Protein AF-A0A519PZF6-F1 (afdb_monomer_lite)

Sequence (69 aa):
MTDMLQMGRRARAAATALAASSAETRSQALTALARRLGEAEAAILAANAEDVARGEANGMAAAMIDRLR

pLDDT: mean 95.79, std 6.49, range [56.69, 98.69]

Structure (mmCIF, N/CA/C/O backbone):
data_AF-A0A519PZF6-F1
#
_entry.id   AF-A0A519PZF6-F1
#
loop_
_atom_site.group_PDB
_atom_site.id
_atom_site.type_symbol
_atom_site.label_atom_id
_atom_site.label_alt_id
_atom_site.label_comp_id
_atom_site.label_asym_id
_atom_site.label_entity_id
_atom_site.label_seq_id
_atom_site.pdbx_PDB_ins_code
_atom_site.Cartn_x
_atom_site.Cartn_y
_atom_site.Cartn_z
_atom_site.occupancy
_atom_site.B_iso_or_equiv
_atom_site.auth_seq_id
_atom_site.auth_comp_id
_atom_site.auth_asym_id
_atom_site.auth_atom_id
_atom_site.pdbx_PDB_model_num
ATOM 1 N N . MET A 1 1 ? -2.866 -21.281 4.460 1.00 56.69 1 MET A N 1
ATOM 2 C CA . MET A 1 1 ? -1.865 -20.518 5.235 1.00 56.69 1 MET A CA 1
ATOM 3 C C . MET A 1 1 ? -0.543 -20.642 4.490 1.00 56.69 1 MET A C 1
ATOM 5 O O . MET A 1 1 ? -0.083 -21.762 4.322 1.00 56.69 1 MET A O 1
ATOM 9 N N . THR A 1 2 ? 0.001 -19.570 3.908 1.00 66.31 2 THR A N 1
ATOM 10 C CA . THR A 1 2 ? 1.319 -19.660 3.254 1.00 66.31 2 THR A CA 1
ATOM 11 C C . THR A 1 2 ? 2.391 -19.797 4.319 1.00 66.31 2 THR A C 1
ATOM 13 O O . THR A 1 2 ? 2.502 -18.927 5.176 1.00 66.31 2 THR A O 1
ATOM 16 N N . ASP A 1 3 ? 3.162 -20.879 4.250 1.00 92.25 3 ASP A N 1
ATOM 17 C CA . ASP A 1 3 ? 4.352 -21.075 5.072 1.00 92.25 3 ASP A CA 1
ATOM 18 C C . ASP A 1 3 ? 5.273 -19.848 4.936 1.00 92.25 3 ASP A C 1
ATOM 20 O O . ASP A 1 3 ? 5.562 -19.390 3.821 1.00 92.25 3 ASP A O 1
ATOM 24 N N . MET A 1 4 ? 5.713 -19.299 6.070 1.00 94.75 4 MET A N 1
ATOM 25 C CA . MET A 1 4 ? 6.634 -18.162 6.146 1.00 94.75 4 MET A CA 1
ATOM 26 C C . MET A 1 4 ? 7.886 -18.393 5.292 1.00 94.75 4 MET A C 1
ATOM 28 O O . MET A 1 4 ? 8.351 -17.471 4.618 1.00 94.75 4 MET A O 1
ATOM 32 N N . LEU A 1 5 ? 8.385 -19.634 5.233 1.00 96.56 5 LEU A N 1
ATOM 33 C CA . LEU A 1 5 ? 9.517 -19.995 4.378 1.00 96.56 5 LEU A CA 1
ATOM 34 C C . LEU A 1 5 ? 9.179 -19.839 2.893 1.00 96.56 5 LEU A C 1
ATOM 36 O O . LEU A 1 5 ? 9.988 -19.333 2.111 1.00 96.56 5 LEU A O 1
ATOM 40 N N . GLN A 1 6 ? 7.972 -20.225 2.485 1.00 96.00 6 GLN A N 1
ATOM 41 C CA . GLN A 1 6 ? 7.526 -20.095 1.102 1.00 96.00 6 GLN A CA 1
ATOM 42 C C . GLN A 1 6 ? 7.248 -18.639 0.716 1.00 96.00 6 GLN A C 1
ATOM 44 O O . GLN A 1 6 ? 7.538 -18.232 -0.413 1.00 96.00 6 GLN A O 1
ATOM 49 N N . MET A 1 7 ? 6.735 -17.823 1.639 1.00 96.25 7 MET A N 1
ATOM 50 C CA . MET A 1 7 ? 6.634 -16.378 1.430 1.00 96.25 7 MET A CA 1
ATOM 51 C C . MET A 1 7 ? 8.018 -15.747 1.239 1.00 96.25 7 MET A C 1
ATOM 53 O O . MET A 1 7 ? 8.218 -15.027 0.261 1.00 96.25 7 MET A O 1
ATOM 57 N N . GLY A 1 8 ? 8.991 -16.101 2.083 1.00 96.62 8 GLY A N 1
ATOM 58 C CA . GLY A 1 8 ? 10.371 -15.629 1.963 1.00 96.62 8 GLY A CA 1
ATOM 59 C C . GLY A 1 8 ? 11.032 -16.016 0.635 1.00 96.62 8 GLY A C 1
ATOM 60 O O . GLY A 1 8 ? 11.647 -15.172 -0.017 1.00 96.62 8 GLY A O 1
ATOM 61 N N . ARG A 1 9 ? 10.857 -17.263 0.172 1.00 96.31 9 ARG A N 1
ATOM 62 C CA . ARG A 1 9 ? 11.387 -17.714 -1.132 1.00 96.31 9 ARG A CA 1
ATOM 63 C C . ARG A 1 9 ? 10.810 -16.912 -2.301 1.00 96.31 9 ARG A C 1
ATOM 65 O O . ARG A 1 9 ? 11.566 -16.498 -3.178 1.00 96.31 9 ARG A O 1
ATOM 72 N N . ARG A 1 10 ? 9.496 -16.653 -2.296 1.00 96.50 10 ARG A N 1
ATOM 73 C CA . ARG A 1 10 ? 8.838 -15.832 -3.330 1.00 96.50 10 ARG A CA 1
ATOM 74 C C . ARG A 1 10 ? 9.335 -14.390 -3.305 1.00 96.50 10 ARG A C 1
ATOM 76 O O . ARG A 1 10 ? 9.667 -13.855 -4.358 1.00 96.50 10 ARG A O 1
ATOM 8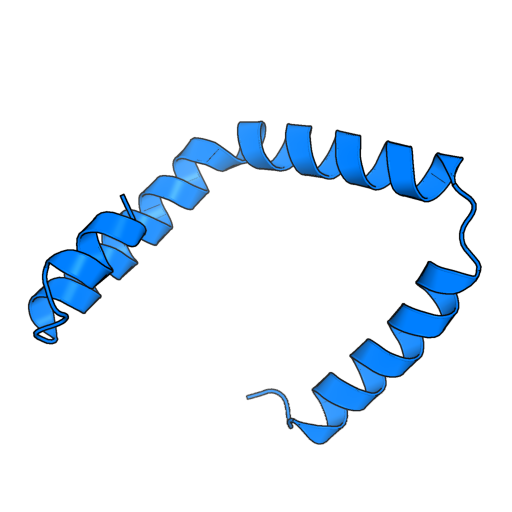3 N N . ALA A 1 11 ? 9.447 -13.793 -2.119 1.00 97.31 11 ALA A N 1
ATOM 84 C CA . ALA A 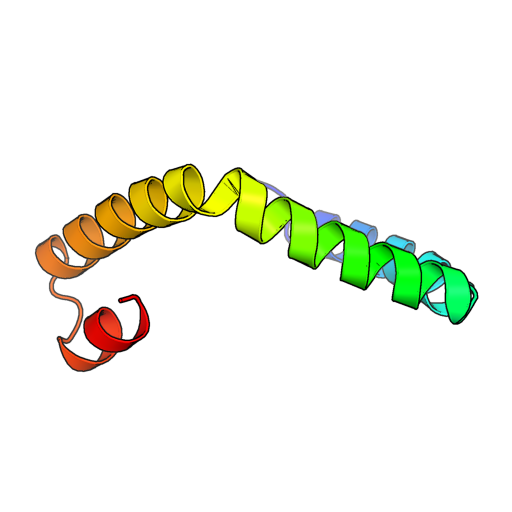1 11 ? 9.971 -12.440 -1.964 1.00 97.31 11 ALA A CA 1
ATOM 85 C C . ALA A 1 11 ? 11.414 -12.329 -2.482 1.00 97.31 11 ALA A C 1
ATOM 87 O O . ALA A 1 11 ? 11.727 -11.406 -3.229 1.00 97.31 11 ALA A O 1
ATOM 88 N N . ARG A 1 12 ? 12.278 -13.306 -2.161 1.00 97.12 12 ARG A N 1
ATOM 89 C CA . ARG A 1 12 ? 13.671 -13.326 -2.632 1.00 97.12 12 ARG A CA 1
ATOM 90 C C . ARG A 1 12 ? 13.767 -13.422 -4.155 1.00 97.12 12 ARG A C 1
ATOM 92 O O . ARG A 1 12 ? 14.542 -12.684 -4.751 1.00 97.12 12 ARG A O 1
ATOM 99 N N . ALA A 1 13 ? 12.966 -14.286 -4.778 1.00 96.56 13 ALA A N 1
ATOM 100 C CA . ALA A 1 13 ? 12.920 -14.397 -6.235 1.00 96.56 13 ALA A CA 1
ATOM 101 C C . ALA A 1 13 ? 12.421 -13.098 -6.899 1.00 96.56 13 ALA A C 1
ATOM 103 O O . ALA A 1 13 ? 13.028 -12.618 -7.856 1.00 96.56 13 ALA A O 1
ATOM 104 N N . ALA A 1 14 ? 11.358 -12.491 -6.362 1.00 97.69 14 ALA A N 1
ATOM 105 C CA . ALA A 1 14 ? 10.816 -11.232 -6.872 1.00 97.69 14 ALA A CA 1
ATOM 106 C C . ALA A 1 14 ? 11.801 -10.061 -6.722 1.00 97.69 14 ALA A C 1
ATOM 108 O O . ALA A 1 14 ? 11.904 -9.232 -7.623 1.00 97.69 14 ALA A O 1
ATOM 109 N N . ALA A 1 15 ? 12.562 -10.011 -5.623 1.00 98.19 15 ALA A N 1
ATOM 110 C CA . ALA A 1 15 ? 13.559 -8.971 -5.384 1.00 98.19 15 ALA A CA 1
ATOM 111 C C . ALA A 1 15 ? 14.638 -8.942 -6.477 1.00 98.19 15 ALA A C 1
ATOM 113 O O . ALA A 1 15 ? 14.997 -7.864 -6.947 1.00 98.19 15 ALA A O 1
ATOM 114 N N . THR A 1 16 ? 15.111 -10.109 -6.931 1.00 97.38 16 THR A N 1
ATOM 115 C CA . THR A 1 16 ? 16.078 -10.198 -8.036 1.00 97.38 16 THR A CA 1
ATOM 116 C C . THR A 1 16 ? 15.512 -9.611 -9.330 1.00 97.38 16 THR A C 1
ATOM 118 O O . THR A 1 16 ? 16.179 -8.805 -9.976 1.00 97.38 16 THR A O 1
ATOM 121 N N . ALA A 1 17 ? 14.272 -9.957 -9.688 1.00 96.62 17 ALA A N 1
ATOM 122 C CA . ALA A 1 17 ? 13.623 -9.422 -10.885 1.00 96.62 17 ALA A CA 1
ATOM 123 C C . ALA A 1 17 ? 13.379 -7.907 -10.785 1.00 96.62 17 ALA A C 1
ATOM 125 O O . ALA A 1 17 ? 13.617 -7.168 -11.740 1.00 96.62 17 ALA A O 1
ATOM 126 N N . LEU A 1 18 ? 12.954 -7.425 -9.613 1.00 97.12 18 LEU A N 1
ATOM 127 C CA . LEU A 1 18 ? 12.721 -6.004 -9.384 1.00 97.12 18 LEU A CA 1
ATOM 128 C C . LEU A 1 18 ? 14.024 -5.199 -9.463 1.00 97.12 18 LEU A C 1
ATOM 130 O O . LEU A 1 18 ? 14.039 -4.141 -10.089 1.00 97.12 18 LEU A O 1
ATOM 134 N N . ALA A 1 19 ? 15.120 -5.709 -8.895 1.00 97.38 19 ALA A N 1
ATOM 135 C CA . ALA A 1 19 ? 16.433 -5.069 -8.966 1.00 97.38 19 ALA A CA 1
ATOM 136 C C . ALA A 1 19 ? 16.963 -4.972 -10.408 1.00 97.38 19 ALA A C 1
ATOM 138 O O . ALA A 1 19 ? 17.573 -3.969 -10.766 1.00 97.38 19 ALA A O 1
ATOM 139 N N . ALA A 1 20 ? 16.690 -5.981 -11.241 1.00 97.50 20 ALA A N 1
ATOM 140 C CA . ALA A 1 20 ? 17.090 -6.007 -12.648 1.00 97.50 20 ALA A CA 1
ATOM 141 C C . ALA A 1 20 ? 16.198 -5.154 -13.574 1.00 97.50 20 ALA A C 1
ATOM 143 O O . ALA A 1 20 ? 16.553 -4.933 -14.731 1.00 97.50 20 ALA A O 1
ATOM 144 N N . SER A 1 21 ? 15.039 -4.680 -13.102 1.00 97.94 21 SER A N 1
ATOM 145 C CA . SER A 1 21 ? 14.131 -3.860 -13.913 1.00 97.94 21 SER A CA 1
ATOM 146 C C . SER A 1 21 ? 14.738 -2.496 -14.275 1.00 97.94 21 SER A C 1
ATOM 148 O O . SER A 1 21 ? 15.605 -1.964 -13.573 1.00 97.94 21 SER A O 1
ATOM 150 N N . SER A 1 22 ? 14.257 -1.880 -15.357 1.00 98.50 22 SER A N 1
ATOM 151 C CA . SER A 1 22 ? 14.625 -0.501 -15.693 1.00 98.50 22 SER A CA 1
ATOM 152 C C . SER A 1 22 ? 13.896 0.507 -14.799 1.00 98.50 22 SER A C 1
ATOM 154 O O . SER A 1 22 ? 12.829 0.221 -14.250 1.00 98.50 22 SER A O 1
ATOM 156 N N . ALA A 1 23 ? 14.453 1.715 -14.673 1.00 98.06 23 ALA A N 1
ATOM 157 C CA . ALA A 1 23 ? 13.775 2.816 -13.987 1.00 98.06 23 ALA A CA 1
ATOM 158 C C . ALA A 1 23 ? 12.407 3.122 -14.620 1.00 98.06 23 ALA A C 1
ATOM 160 O O . ALA A 1 23 ? 11.427 3.260 -13.898 1.00 98.06 23 ALA A O 1
ATOM 161 N N . GLU A 1 24 ? 12.330 3.117 -15.954 1.00 98.38 24 GLU A N 1
ATOM 162 C CA . GLU A 1 24 ? 11.089 3.327 -16.708 1.00 98.38 24 GLU A CA 1
ATOM 163 C C . GLU A 1 24 ? 10.007 2.300 -16.348 1.00 98.38 24 GLU A C 1
ATOM 165 O O . GLU A 1 24 ? 8.878 2.667 -16.034 1.00 98.38 24 GLU A O 1
ATOM 170 N N . THR A 1 25 ? 10.366 1.013 -16.291 1.00 98.38 25 THR A N 1
ATOM 171 C CA . THR A 1 25 ? 9.422 -0.054 -15.913 1.00 98.38 25 THR A CA 1
ATOM 172 C C . THR A 1 25 ? 8.870 0.174 -14.506 1.00 98.38 25 THR A C 1
ATOM 174 O O . THR A 1 25 ? 7.675 0.001 -14.266 1.00 98.38 25 THR A O 1
ATOM 177 N N . ARG A 1 26 ? 9.727 0.587 -13.560 1.00 98.12 26 ARG A N 1
ATOM 178 C CA . ARG A 1 26 ? 9.296 0.887 -12.187 1.00 98.12 26 ARG A CA 1
ATOM 179 C C . ARG A 1 26 ? 8.368 2.096 -12.136 1.00 98.12 26 ARG A C 1
ATOM 181 O O . ARG A 1 26 ? 7.352 2.030 -11.450 1.00 98.12 26 ARG A O 1
ATOM 188 N N . SER A 1 27 ? 8.676 3.159 -12.873 1.00 98.44 27 SER A N 1
ATOM 189 C CA . SER A 1 27 ? 7.819 4.345 -12.961 1.00 98.44 27 SER A CA 1
ATOM 190 C C . SER A 1 27 ? 6.439 3.996 -13.521 1.00 98.44 27 SER A C 1
ATOM 192 O O . SER A 1 27 ? 5.428 4.318 -12.902 1.00 98.44 27 SER A O 1
ATOM 194 N N . GLN A 1 28 ? 6.385 3.248 -14.627 1.00 98.56 28 GLN A N 1
ATOM 195 C CA . GLN A 1 28 ? 5.125 2.796 -15.225 1.00 98.56 28 GLN A CA 1
ATOM 196 C C . GLN A 1 28 ? 4.310 1.925 -14.263 1.00 98.56 28 GLN A C 1
ATOM 198 O O . GLN A 1 28 ? 3.095 2.099 -14.148 1.00 98.56 28 GLN A O 1
ATOM 203 N N . ALA A 1 29 ? 4.968 1.019 -13.531 1.00 98.31 29 ALA A N 1
ATOM 204 C CA . ALA A 1 29 ? 4.309 0.198 -12.523 1.00 98.31 29 ALA A CA 1
ATOM 205 C C . ALA A 1 29 ? 3.686 1.055 -11.409 1.00 98.31 29 ALA A C 1
ATOM 207 O O . ALA A 1 29 ? 2.538 0.818 -11.040 1.00 98.31 29 ALA A O 1
ATOM 208 N N . LEU A 1 30 ? 4.392 2.076 -10.909 1.00 98.50 30 LEU A N 1
ATOM 209 C CA . LEU A 1 30 ? 3.870 2.986 -9.883 1.00 98.50 30 LEU A CA 1
ATOM 210 C C . LEU A 1 30 ? 2.666 3.792 -10.384 1.00 98.50 30 LEU A C 1
ATOM 212 O O . LEU A 1 30 ? 1.652 3.863 -9.691 1.00 98.50 30 LEU A O 1
ATOM 216 N N . THR A 1 31 ? 2.726 4.336 -11.602 1.00 98.69 31 THR A N 1
ATOM 217 C CA . THR A 1 31 ? 1.590 5.053 -12.206 1.00 98.69 31 THR A CA 1
ATOM 218 C C . THR A 1 31 ? 0.382 4.135 -12.396 1.00 98.69 31 THR A C 1
ATOM 220 O O . THR A 1 31 ? -0.748 4.516 -12.086 1.00 98.69 31 THR A O 1
ATOM 223 N N . ALA A 1 32 ? 0.601 2.900 -12.855 1.00 98.69 32 ALA A N 1
ATOM 224 C CA . ALA A 1 32 ? -0.468 1.919 -13.003 1.00 98.69 32 ALA A CA 1
ATOM 225 C C . ALA A 1 32 ? -1.079 1.518 -11.651 1.00 98.69 32 ALA A C 1
ATOM 227 O O . ALA A 1 32 ? -2.297 1.376 -11.556 1.00 98.69 32 ALA A O 1
ATOM 228 N N . LEU A 1 33 ? -0.259 1.362 -10.605 1.00 98.62 33 LEU A N 1
ATOM 229 C CA . LEU A 1 33 ? -0.730 1.096 -9.245 1.00 98.62 33 LEU A CA 1
ATOM 230 C C . LEU A 1 33 ? -1.588 2.248 -8.719 1.00 98.62 33 LEU A C 1
ATOM 232 O O . LEU A 1 33 ? -2.680 1.990 -8.225 1.00 98.62 33 LEU A O 1
ATOM 236 N N . ALA A 1 34 ? -1.148 3.497 -8.884 1.00 98.69 34 ALA A N 1
ATOM 237 C CA . ALA A 1 34 ? -1.912 4.671 -8.466 1.00 98.69 34 ALA A CA 1
ATOM 238 C C . ALA A 1 34 ? -3.285 4.739 -9.154 1.00 98.69 34 ALA A C 1
ATOM 240 O O . ALA A 1 34 ? -4.304 4.900 -8.484 1.00 98.69 34 ALA A O 1
ATOM 241 N N . ARG A 1 35 ? -3.331 4.526 -10.477 1.00 98.69 35 ARG A N 1
ATOM 242 C CA . ARG A 1 35 ? -4.597 4.461 -11.224 1.00 98.69 35 ARG A CA 1
ATOM 243 C C . ARG A 1 35 ? -5.513 3.364 -10.682 1.00 98.69 35 ARG A C 1
ATOM 245 O O . ARG A 1 35 ? -6.683 3.616 -10.424 1.00 98.69 35 ARG A O 1
ATOM 252 N N . ARG A 1 36 ? -4.978 2.157 -10.481 1.00 98.62 36 ARG A N 1
ATOM 253 C CA . ARG A 1 36 ? -5.757 1.016 -9.978 1.00 98.62 36 ARG A CA 1
ATOM 254 C C . ARG A 1 36 ? -6.257 1.217 -8.551 1.00 98.62 36 ARG A C 1
ATOM 256 O O . ARG A 1 36 ? -7.323 0.709 -8.232 1.00 98.62 36 ARG A O 1
ATOM 263 N N . LEU A 1 37 ? -5.505 1.922 -7.706 1.00 98.44 37 LEU A N 1
ATOM 264 C CA . LEU A 1 37 ? -5.965 2.298 -6.368 1.00 98.44 37 LEU A CA 1
ATOM 265 C C . LEU A 1 37 ? -7.181 3.221 -6.454 1.00 98.44 37 LEU A C 1
ATOM 267 O O . LEU A 1 37 ? -8.162 2.957 -5.772 1.00 98.44 37 LEU A O 1
ATOM 271 N N . GLY A 1 38 ? -7.151 4.227 -7.334 1.00 98.38 38 GLY A N 1
ATOM 272 C CA . GLY A 1 38 ? -8.311 5.090 -7.578 1.00 98.38 38 GLY A CA 1
ATOM 273 C C . GLY A 1 38 ? -9.511 4.319 -8.137 1.00 98.38 38 GLY A C 1
ATOM 274 O O . GLY A 1 38 ? -10.623 4.448 -7.644 1.00 98.38 38 GLY A O 1
ATOM 275 N N . GLU A 1 39 ? -9.292 3.437 -9.115 1.00 98.62 39 GLU A N 1
ATOM 276 C CA . GLU A 1 39 ? -10.359 2.593 -9.682 1.00 98.62 39 GLU A CA 1
ATOM 277 C C . GLU A 1 39 ? -10.979 1.632 -8.655 1.00 98.62 39 GLU A C 1
ATOM 279 O O . GLU A 1 39 ? -12.157 1.292 -8.756 1.00 98.62 39 GLU A O 1
ATOM 284 N N . ALA A 1 40 ? -10.193 1.181 -7.676 1.00 98.44 40 ALA A N 1
ATOM 285 C CA . ALA A 1 40 ? -10.622 0.250 -6.637 1.00 98.44 40 ALA A CA 1
ATOM 286 C C . ALA A 1 40 ? -11.024 0.937 -5.320 1.00 98.44 40 ALA A C 1
ATOM 288 O O . ALA A 1 40 ? -11.327 0.233 -4.358 1.00 98.44 40 ALA A O 1
ATOM 289 N N . GLU A 1 41 ? -11.039 2.272 -5.257 1.00 98.31 41 GLU A N 1
ATOM 290 C CA . GLU A 1 41 ? -11.226 3.050 -4.024 1.00 98.31 41 GLU A CA 1
ATOM 291 C C . GLU A 1 41 ? -12.464 2.603 -3.241 1.00 98.31 41 GLU A C 1
ATOM 293 O O . GLU A 1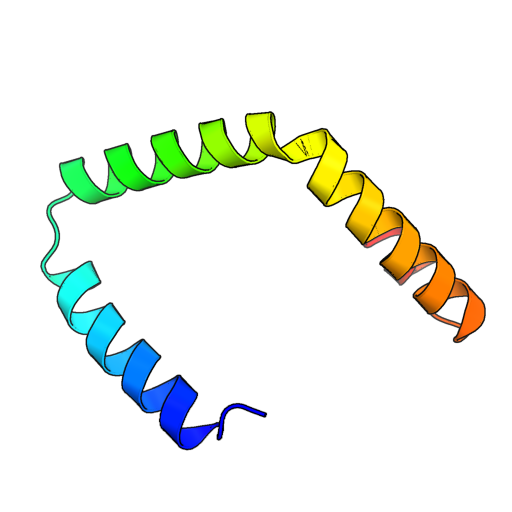 41 ? -12.362 2.244 -2.070 1.00 98.31 41 GLU A O 1
ATOM 298 N N . ALA A 1 42 ? -13.618 2.522 -3.908 1.00 98.25 42 ALA A N 1
ATOM 299 C CA . ALA A 1 42 ? -14.869 2.114 -3.272 1.00 98.25 42 ALA A CA 1
ATOM 300 C C . ALA A 1 42 ? -14.786 0.710 -2.646 1.00 98.25 42 ALA A C 1
ATOM 302 O O . ALA A 1 42 ? -15.289 0.488 -1.547 1.00 98.25 42 ALA A O 1
ATOM 303 N N . ALA A 1 43 ? -14.121 -0.234 -3.319 1.00 98.31 43 ALA A N 1
ATOM 304 C CA . ALA A 1 43 ? -13.943 -1.591 -2.807 1.00 98.31 43 ALA A CA 1
ATOM 305 C C . ALA A 1 43 ? -12.957 -1.636 -1.629 1.00 98.31 43 ALA A C 1
ATOM 307 O O . ALA A 1 43 ? -13.178 -2.371 -0.668 1.00 98.31 43 ALA A O 1
ATOM 308 N N . ILE A 1 44 ? -11.886 -0.839 -1.686 1.00 97.81 44 ILE A N 1
ATOM 309 C CA . ILE A 1 44 ? -10.894 -0.729 -0.610 1.00 97.81 44 ILE A CA 1
ATOM 310 C C . ILE A 1 44 ? -11.535 -0.123 0.644 1.00 97.81 44 ILE A C 1
ATOM 312 O O . ILE A 1 44 ? -11.361 -0.668 1.732 1.00 97.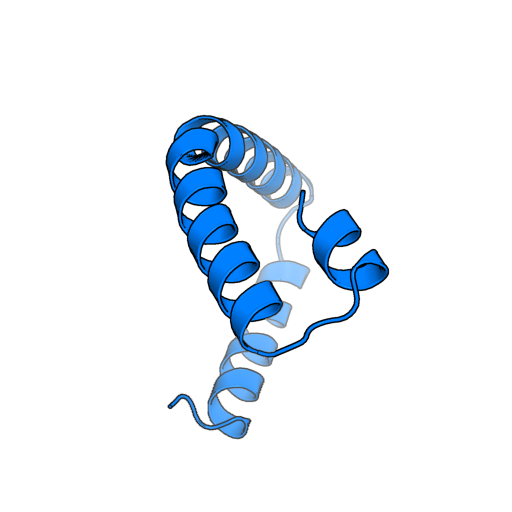81 44 ILE A O 1
ATOM 316 N N . LEU A 1 45 ? -12.308 0.957 0.498 1.00 97.56 45 LEU A N 1
ATOM 317 C CA . LEU A 1 45 ? -13.002 1.608 1.612 1.00 97.56 45 LEU A CA 1
ATOM 318 C C . LEU A 1 45 ? -14.082 0.710 2.223 1.00 97.56 45 LEU A C 1
ATOM 320 O O . LEU A 1 45 ? -14.197 0.649 3.444 1.00 97.56 45 LEU A O 1
ATOM 324 N N . ALA A 1 46 ? -14.831 -0.033 1.401 1.00 97.94 46 ALA A N 1
ATOM 325 C CA . ALA A 1 46 ? -15.801 -1.007 1.899 1.00 97.94 46 ALA A CA 1
ATOM 326 C C . ALA A 1 46 ? -15.126 -2.098 2.750 1.00 97.94 46 ALA A C 1
ATOM 328 O O . ALA A 1 46 ? -15.574 -2.374 3.860 1.00 97.94 46 ALA A O 1
ATOM 329 N N . ALA A 1 47 ? -14.008 -2.659 2.275 1.00 98.19 47 ALA A N 1
ATOM 330 C CA . ALA A 1 47 ? -13.242 -3.647 3.034 1.00 98.19 47 ALA A CA 1
ATOM 331 C C . ALA A 1 47 ? -12.660 -3.057 4.334 1.00 98.19 47 ALA A C 1
ATOM 333 O O . ALA A 1 47 ? -12.721 -3.689 5.388 1.00 98.19 47 ALA A O 1
ATOM 334 N N . ASN A 1 48 ? -12.147 -1.823 4.288 1.00 97.75 48 ASN A N 1
ATOM 335 C CA . ASN A 1 48 ? -11.628 -1.139 5.470 1.00 97.75 48 ASN A CA 1
ATOM 336 C C . ASN A 1 48 ? -12.722 -0.854 6.515 1.00 97.75 48 ASN A C 1
ATOM 338 O O . ASN A 1 48 ? -12.470 -1.010 7.707 1.00 97.75 48 ASN A O 1
ATOM 342 N N . ALA A 1 49 ? -13.943 -0.508 6.097 1.00 97.19 49 ALA A N 1
ATOM 343 C CA . ALA A 1 49 ? -15.059 -0.301 7.020 1.00 97.19 49 ALA A CA 1
ATOM 344 C C . ALA A 1 49 ? -15.388 -1.577 7.815 1.00 97.19 49 ALA A C 1
ATOM 346 O O . ALA A 1 49 ? -15.645 -1.512 9.020 1.00 97.19 49 ALA A O 1
ATOM 347 N N . GLU A 1 50 ? -15.317 -2.748 7.174 1.00 97.62 50 GLU A N 1
ATOM 348 C CA . GLU A 1 50 ? -15.451 -4.032 7.867 1.00 97.62 50 GLU A CA 1
ATOM 349 C C . GLU A 1 50 ? -14.300 -4.268 8.859 1.00 97.62 50 GLU A C 1
ATOM 351 O O . GLU A 1 50 ? -14.532 -4.768 9.962 1.00 97.62 50 GLU A O 1
ATOM 356 N N . ASP A 1 51 ? -13.066 -3.906 8.495 1.00 97.19 51 ASP A N 1
ATOM 357 C CA . ASP A 1 51 ? -11.896 -4.011 9.375 1.00 97.19 51 ASP A CA 1
ATOM 358 C C . ASP A 1 51 ? -12.031 -3.107 10.608 1.00 97.19 51 ASP A C 1
ATOM 360 O O . ASP A 1 51 ? -11.778 -3.557 11.728 1.00 97.19 51 ASP A O 1
ATOM 364 N N . VAL A 1 52 ? -12.475 -1.861 10.417 1.00 97.00 52 VAL A N 1
ATOM 365 C CA . VAL A 1 52 ? -12.734 -0.892 11.491 1.00 97.00 52 VAL A CA 1
ATOM 366 C C . VAL A 1 52 ? -13.810 -1.415 12.435 1.00 97.00 52 VAL A C 1
ATOM 368 O O . VAL A 1 52 ? -13.572 -1.472 13.640 1.00 97.00 52 VAL A O 1
ATOM 371 N N . ALA A 1 53 ? -14.946 -1.882 11.907 1.00 96.50 53 ALA A N 1
ATOM 372 C CA . ALA A 1 53 ? -16.032 -2.421 12.725 1.00 96.50 53 ALA A CA 1
ATOM 373 C C . ALA A 1 53 ? -15.575 -3.630 13.562 1.00 96.50 53 ALA A C 1
ATOM 375 O O . ALA A 1 53 ? -15.901 -3.741 14.746 1.00 96.50 53 ALA A O 1
ATOM 376 N N . ARG A 1 54 ? -14.763 -4.526 12.979 1.00 96.8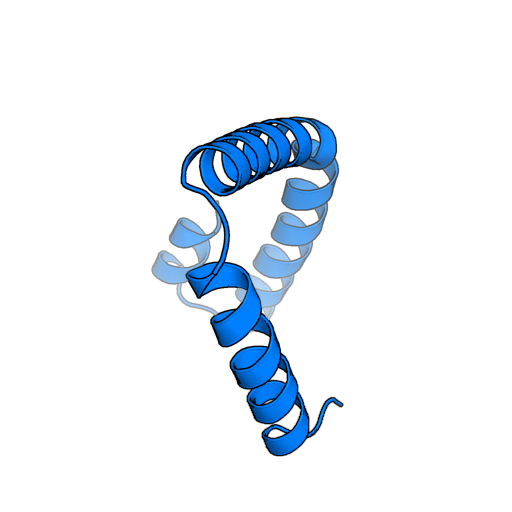1 54 ARG A N 1
ATOM 377 C CA . ARG A 1 54 ? -14.163 -5.646 13.722 1.00 96.81 54 ARG A CA 1
ATOM 378 C C . ARG A 1 54 ? -13.144 -5.174 14.755 1.00 96.81 54 ARG A C 1
ATOM 380 O O . ARG A 1 54 ? -13.079 -5.747 15.839 1.00 96.81 54 ARG A O 1
ATOM 387 N N . GLY A 1 55 ? -12.344 -4.160 14.437 1.00 96.44 55 GLY A N 1
ATOM 388 C CA . GLY A 1 55 ? -11.389 -3.557 15.365 1.00 96.44 55 GLY A CA 1
ATOM 389 C C . GLY A 1 55 ? -12.084 -2.961 16.589 1.00 96.44 55 GLY A C 1
ATOM 390 O O . GLY A 1 55 ? -11.696 -3.268 17.715 1.00 96.44 55 GLY A O 1
ATOM 391 N N . GLU A 1 56 ? -13.148 -2.186 16.375 1.00 96.31 56 GLU A N 1
ATOM 392 C CA . GLU A 1 56 ? -13.978 -1.604 17.435 1.00 96.31 56 GLU A CA 1
ATOM 393 C C . GLU A 1 56 ? -14.617 -2.695 18.306 1.00 96.31 56 GLU A C 1
ATOM 395 O O . GLU A 1 56 ? -14.486 -2.661 19.531 1.00 96.31 56 GLU A O 1
ATOM 400 N N . ALA A 1 57 ? -15.220 -3.717 17.688 1.00 96.94 57 ALA A N 1
ATOM 401 C CA . ALA A 1 57 ? -15.821 -4.844 18.407 1.00 96.94 57 ALA A CA 1
ATOM 402 C C . ALA A 1 57 ? -14.805 -5.631 19.257 1.00 96.94 57 ALA A C 1
ATOM 404 O O . ALA A 1 57 ? -15.150 -6.147 20.318 1.00 96.94 57 ALA A O 1
ATOM 405 N N . ASN A 1 58 ? -13.545 -5.693 18.817 1.00 96.81 58 ASN A N 1
ATOM 406 C CA . ASN A 1 58 ? -12.458 -6.372 19.524 1.00 96.81 58 ASN A CA 1
ATOM 407 C C . ASN A 1 58 ? -11.727 -5.472 20.539 1.00 96.81 58 ASN A C 1
ATOM 409 O O . ASN A 1 58 ? -10.706 -5.883 21.091 1.00 96.81 58 ASN A O 1
ATOM 413 N N . GLY A 1 59 ? -12.221 -4.255 20.793 1.00 96.19 59 GLY A N 1
ATOM 414 C CA . GLY A 1 59 ? -11.652 -3.346 21.790 1.00 96.19 59 GLY A CA 1
ATOM 415 C C . GLY A 1 59 ? -10.345 -2.676 21.359 1.00 96.19 59 GLY A C 1
ATOM 416 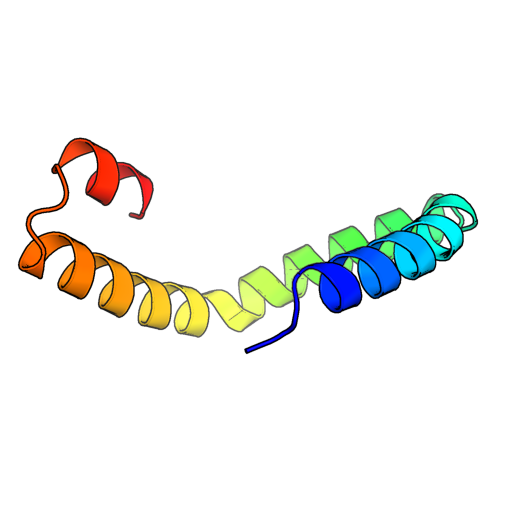O O . GLY A 1 59 ? -9.525 -2.318 22.206 1.00 96.19 59 GLY A O 1
ATOM 417 N N . MET A 1 60 ? -10.119 -2.512 20.052 1.00 96.44 60 MET A N 1
ATOM 418 C CA . MET A 1 60 ? -8.977 -1.755 19.544 1.00 96.44 60 MET A CA 1
ATOM 419 C C . MET A 1 60 ? -9.044 -0.298 20.026 1.00 96.44 60 MET A C 1
ATOM 421 O O . MET A 1 60 ? -10.105 0.323 20.040 1.00 96.44 60 MET A O 1
ATOM 425 N N . ALA A 1 61 ? -7.899 0.262 20.425 1.00 96.31 61 ALA A N 1
ATOM 426 C CA . ALA A 1 61 ? -7.835 1.635 20.916 1.00 96.31 61 ALA A CA 1
ATOM 427 C C . ALA A 1 61 ? -8.304 2.635 19.845 1.00 96.31 61 ALA A C 1
ATOM 429 O O . ALA A 1 61 ? -7.922 2.518 18.680 1.00 96.31 61 ALA A O 1
ATOM 430 N N . ALA A 1 62 ? -9.047 3.670 20.249 1.00 93.44 62 ALA A N 1
ATOM 431 C CA . ALA A 1 62 ? -9.566 4.694 19.335 1.00 93.44 62 ALA A CA 1
ATOM 432 C C . ALA A 1 62 ? -8.464 5.328 18.464 1.00 93.44 62 ALA A C 1
ATOM 434 O O . ALA A 1 62 ? -8.622 5.449 17.257 1.00 93.44 62 ALA A O 1
ATOM 435 N N . ALA A 1 63 ? -7.291 5.602 19.047 1.00 95.88 63 ALA A N 1
ATOM 436 C CA . ALA A 1 63 ? -6.142 6.139 18.316 1.00 95.88 63 ALA A CA 1
ATOM 437 C C . ALA A 1 63 ? -5.590 5.196 17.225 1.00 95.88 63 ALA A C 1
ATOM 439 O O . ALA A 1 63 ? -4.902 5.657 16.321 1.00 95.88 63 ALA A O 1
ATOM 440 N N . MET A 1 64 ? -5.837 3.883 17.307 1.00 95.00 64 MET A N 1
ATOM 441 C CA . MET A 1 64 ? -5.502 2.937 16.236 1.00 95.00 64 MET A CA 1
ATOM 442 C C . MET A 1 64 ? -6.580 2.920 15.151 1.00 95.00 64 MET A C 1
ATOM 444 O O . MET A 1 64 ? -6.228 2.901 13.976 1.00 95.00 64 MET A O 1
ATOM 448 N N . ILE A 1 65 ? -7.861 2.991 15.528 1.00 94.81 65 ILE A N 1
ATOM 449 C CA . ILE A 1 65 ? -8.981 3.100 14.581 1.00 94.81 65 ILE A CA 1
ATOM 450 C C . ILE A 1 65 ? -8.884 4.389 13.756 1.00 94.81 65 ILE A C 1
ATOM 452 O O . ILE A 1 65 ? -9.069 4.350 12.545 1.00 94.81 65 ILE A O 1
ATOM 456 N N . ASP A 1 66 ? -8.499 5.508 14.369 1.00 94.12 66 ASP A N 1
ATOM 457 C CA . ASP A 1 66 ? -8.325 6.786 13.667 1.00 94.12 66 ASP A CA 1
ATOM 458 C C . ASP A 1 66 ? -7.216 6.748 12.604 1.00 94.12 66 ASP A C 1
ATOM 460 O O . ASP A 1 66 ? -7.230 7.551 11.680 1.00 94.12 66 ASP A O 1
ATOM 464 N N . ARG A 1 67 ? -6.268 5.803 12.683 1.00 94.06 67 ARG A N 1
ATOM 465 C CA . ARG A 1 67 ? -5.251 5.600 11.631 1.00 94.06 67 ARG A CA 1
ATOM 466 C C . ARG A 1 67 ? -5.768 4.801 10.436 1.00 94.06 67 ARG A C 1
ATOM 468 O O . ARG A 1 67 ? -5.034 4.667 9.460 1.00 94.06 67 ARG A O 1
ATOM 475 N N . LEU A 1 68 ? -6.955 4.207 10.550 1.00 88.75 68 LEU A N 1
ATOM 476 C CA . LEU A 1 68 ? -7.585 3.400 9.507 1.00 88.75 68 LEU A CA 1
ATOM 477 C C . LEU A 1 68 ? -8.624 4.185 8.699 1.00 88.75 68 LEU A C 1
ATOM 479 O O . LEU A 1 68 ? -9.005 3.691 7.643 1.00 88.75 68 LEU A O 1
ATOM 483 N N . ARG A 1 69 ? -9.070 5.345 9.199 1.00 81.44 69 ARG A N 1
ATOM 484 C CA . ARG A 1 69 ? -10.060 6.229 8.568 1.00 81.44 69 ARG A CA 1
ATOM 485 C C . ARG A 1 69 ? -9.420 7.261 7.642 1.00 81.44 69 ARG A C 1
ATOM 487 O O . ARG A 1 69 ? -8.247 7.628 7.880 1.00 81.44 69 ARG A O 1
#

Secondary structure (DSSP, 8-state):
---HHHHHHHHHHHHHHHHHS-HHHHHHHHHHHHHHHHHTHHHHHHHHHHHHHHHHHTT--HHHHTTT-

Foldseek 3Di:
DDDPVNVVVVVVVVVVVVVPDDPVVVVVVVVVVVVVCVVCVVVLVVVLVVVLVVCVVVPNDPVVSVVSD

Radius of gyration: 17.38 Å; chains: 1; bounding box: 33×28×38 Å